Protein AF-C7Q4E9-F1 (afdb_monomer_lite)

Sequence (104 aa):
MTMPDLLANLPSLIRAELARRRMLQQDFAHEVAASPSTITRLMAKKQMCDAQTLVRICGWLRIEPADLADERVNEAYRRGRADQAARVRAALDEDESRPDQAGA

Secondary structure (DSSP, 8-state):
--HHHHHHHHHHHHHHHHHHHT--HHHHHHHTT--HHHHHHHHTTS-PPPHHHHHHHHHHHT---TT---HHHHHHHHHHHHHHHHHHHHHHHHHHT-------

Structure (mmCIF, N/CA/C/O backbone):
data_AF-C7Q4E9-F1
#
_entry.id   AF-C7Q4E9-F1
#
loop_
_atom_site.group_PDB
_atom_site.id
_atom_site.type_symbol
_atom_site.label_atom_id
_atom_site.label_alt_id
_atom_site.label_comp_id
_atom_site.label_asym_id
_atom_site.label_entity_id
_atom_site.label_seq_id
_atom_site.pdbx_PDB_ins_code
_atom_site.Cartn_x
_atom_site.Cartn_y
_atom_site.Cartn_z
_atom_site.occupancy
_atom_site.B_iso_or_equiv
_atom_site.auth_seq_id
_atom_site.auth_comp_id
_atom_site.auth_asym_id
_atom_site.auth_atom_id
_atom_site.pdbx_PDB_model_num
ATOM 1 N N . MET A 1 1 ? 4.917 2.257 -16.355 1.00 58.75 1 MET A N 1
ATOM 2 C CA . MET A 1 1 ? 5.647 2.818 -15.195 1.00 58.75 1 MET A CA 1
ATOM 3 C C . MET A 1 1 ? 6.688 1.790 -14.812 1.00 58.75 1 MET A C 1
ATOM 5 O O . MET A 1 1 ? 6.299 0.641 -14.658 1.00 58.75 1 MET A O 1
ATOM 9 N N . THR A 1 2 ? 7.967 2.155 -14.723 1.00 66.81 2 THR A N 1
ATOM 10 C CA . THR A 1 2 ? 9.008 1.181 -14.354 1.00 66.81 2 THR A CA 1
ATOM 11 C C . THR A 1 2 ? 8.987 0.910 -12.845 1.00 66.81 2 THR A C 1
ATOM 13 O O . THR A 1 2 ? 8.437 1.699 -12.072 1.00 66.81 2 THR A O 1
ATOM 16 N N . MET A 1 3 ? 9.586 -0.193 -12.391 1.00 65.62 3 MET A N 1
ATOM 17 C CA . MET A 1 3 ? 9.624 -0.520 -10.961 1.00 65.62 3 MET A CA 1
ATOM 18 C C . MET A 1 3 ? 10.348 0.523 -10.086 1.00 65.62 3 MET A C 1
ATOM 20 O O . MET A 1 3 ? 9.825 0.871 -9.022 1.00 65.62 3 MET A O 1
ATOM 24 N N . PRO A 1 4 ? 11.499 1.083 -10.512 1.00 68.06 4 PRO A N 1
ATOM 25 C CA . PRO A 1 4 ? 12.135 2.195 -9.809 1.00 68.06 4 PRO A CA 1
ATOM 26 C C . PRO A 1 4 ? 11.216 3.413 -9.680 1.00 68.06 4 PRO A C 1
ATOM 28 O O . PRO A 1 4 ? 11.132 4.002 -8.601 1.00 68.06 4 PRO A O 1
ATOM 31 N N . ASP A 1 5 ? 10.474 3.750 -10.741 1.00 71.00 5 ASP A N 1
ATOM 32 C CA . ASP A 1 5 ? 9.508 4.850 -10.708 1.00 71.00 5 ASP A CA 1
ATOM 33 C C . ASP A 1 5 ? 8.380 4.568 -9.716 1.00 71.00 5 ASP A C 1
ATOM 35 O O . ASP A 1 5 ? 7.995 5.455 -8.950 1.00 71.00 5 ASP A O 1
ATOM 39 N N . LEU A 1 6 ? 7.841 3.343 -9.704 1.00 75.25 6 LEU A N 1
ATOM 40 C CA . LEU A 1 6 ? 6.769 2.956 -8.786 1.00 75.25 6 LEU A CA 1
ATOM 41 C C . LEU A 1 6 ? 7.215 3.103 -7.332 1.00 75.25 6 LEU A C 1
ATOM 43 O O . LEU A 1 6 ? 6.518 3.728 -6.537 1.00 75.25 6 LEU A O 1
ATOM 47 N N . LEU A 1 7 ? 8.395 2.587 -6.993 1.00 75.44 7 LEU A N 1
ATOM 48 C CA . LEU A 1 7 ? 8.940 2.657 -5.637 1.00 75.44 7 LEU A CA 1
ATOM 49 C C . LEU A 1 7 ? 9.247 4.099 -5.213 1.00 75.44 7 LEU A C 1
ATOM 51 O O . LEU A 1 7 ? 8.935 4.490 -4.086 1.00 75.44 7 LEU A O 1
ATOM 55 N N . ALA A 1 8 ? 9.798 4.916 -6.115 1.00 80.06 8 ALA A N 1
ATOM 56 C CA . ALA A 1 8 ? 10.100 6.321 -5.843 1.00 80.06 8 ALA A CA 1
ATOM 57 C C . ALA A 1 8 ? 8.838 7.168 -5.587 1.00 80.06 8 ALA A C 1
ATOM 59 O O . ALA A 1 8 ? 8.875 8.127 -4.798 1.00 80.06 8 ALA A O 1
ATOM 60 N N . ASN A 1 9 ? 7.726 6.800 -6.233 1.00 84.81 9 ASN A N 1
ATOM 61 C CA . ASN A 1 9 ? 6.455 7.521 -6.189 1.00 84.81 9 ASN A CA 1
ATOM 62 C C . ASN A 1 9 ? 5.405 6.891 -5.265 1.00 84.81 9 ASN A C 1
ATOM 64 O O . ASN A 1 9 ? 4.393 7.537 -4.988 1.00 84.81 9 ASN A O 1
ATOM 68 N N . LEU A 1 10 ? 5.646 5.690 -4.731 1.00 86.62 10 LEU A N 1
ATOM 69 C CA . LEU A 1 10 ? 4.707 4.955 -3.877 1.00 86.62 10 LEU A CA 1
ATOM 70 C C . LEU A 1 10 ? 4.130 5.817 -2.738 1.00 86.62 10 LEU A C 1
ATOM 72 O O . LEU A 1 10 ? 2.910 5.851 -2.588 1.00 86.62 10 LEU A O 1
ATOM 76 N N . PRO A 1 11 ? 4.936 6.594 -1.979 1.00 90.75 11 PRO A N 1
ATOM 77 C CA . PRO A 1 11 ? 4.401 7.457 -0.926 1.00 90.75 11 PRO A CA 1
ATOM 78 C C . PRO A 1 11 ? 3.428 8.515 -1.447 1.00 90.75 11 PRO A C 1
ATOM 80 O O . PRO A 1 11 ? 2.426 8.802 -0.797 1.00 90.75 11 PRO A O 1
ATOM 83 N N . SER A 1 12 ? 3.716 9.101 -2.609 1.00 90.31 12 SER A N 1
ATOM 84 C CA . SER A 1 12 ? 2.870 10.124 -3.227 1.00 90.31 12 SER A CA 1
ATOM 85 C C . SER A 1 12 ? 1.554 9.525 -3.717 1.00 90.31 12 SER A C 1
ATOM 87 O O . SER A 1 12 ? 0.499 10.110 -3.486 1.00 90.31 12 SER A O 1
ATOM 89 N N . LEU A 1 13 ? 1.609 8.335 -4.322 1.00 90.12 13 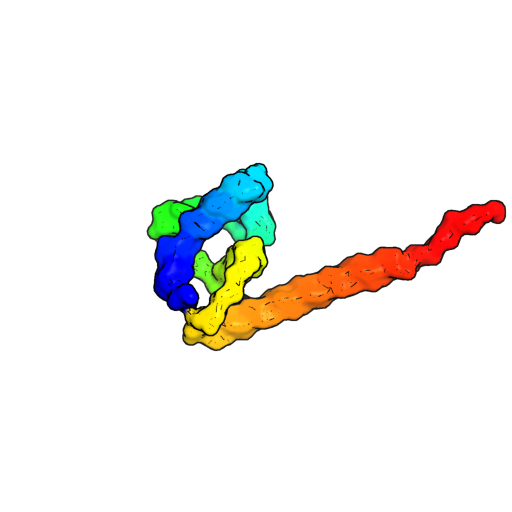LEU A N 1
ATOM 90 C CA . LEU A 1 13 ? 0.432 7.594 -4.780 1.00 90.12 13 LEU A CA 1
ATOM 91 C C . LEU A 1 13 ? -0.475 7.205 -3.608 1.00 90.12 13 LEU A C 1
ATOM 93 O O . LEU A 1 13 ? -1.680 7.434 -3.667 1.00 90.12 13 LEU A O 1
ATOM 97 N N . ILE A 1 14 ? 0.111 6.710 -2.512 1.00 91.88 14 ILE A N 1
ATOM 98 C CA . ILE A 1 14 ? -0.625 6.417 -1.277 1.00 91.88 14 ILE A CA 1
ATOM 99 C C . ILE A 1 14 ? -1.305 7.691 -0.761 1.00 91.88 14 ILE A C 1
ATOM 101 O O . ILE A 1 14 ? -2.509 7.677 -0.535 1.00 91.88 14 ILE A O 1
ATOM 105 N N . ARG A 1 15 ? -0.588 8.820 -0.631 1.00 92.62 15 ARG A N 1
ATOM 106 C CA . ARG A 1 15 ? -1.185 10.088 -0.153 1.00 92.62 15 ARG A CA 1
ATOM 107 C C . ARG A 1 15 ? -2.354 10.552 -1.014 1.00 92.62 15 ARG A C 1
ATOM 109 O O . ARG A 1 15 ? -3.379 10.949 -0.466 1.00 92.62 15 ARG A O 1
ATOM 116 N N . ALA A 1 16 ? -2.192 10.518 -2.335 1.00 91.31 16 ALA A N 1
ATOM 117 C CA . ALA A 1 16 ? -3.233 10.935 -3.266 1.00 91.31 16 ALA A CA 1
ATOM 118 C C . ALA A 1 16 ? -4.493 10.076 -3.101 1.00 91.31 16 ALA A C 1
ATOM 120 O O . ALA A 1 16 ? -5.602 10.603 -3.012 1.00 91.31 16 ALA A O 1
ATOM 121 N N . GLU A 1 17 ? -4.320 8.762 -2.979 1.00 92.19 17 GLU A N 1
ATOM 122 C CA . GLU A 1 17 ? -5.436 7.837 -2.833 1.00 92.19 17 GLU A CA 1
ATOM 123 C C . GLU A 1 17 ? -6.110 7.935 -1.453 1.00 92.19 17 GLU A C 1
ATOM 125 O O . GLU A 1 17 ? -7.338 7.900 -1.371 1.00 92.19 17 GLU A O 1
ATOM 130 N N . LEU A 1 18 ? -5.344 8.145 -0.375 1.00 93.81 18 LEU A N 1
ATOM 131 C CA . LEU A 1 18 ? -5.896 8.422 0.959 1.00 93.81 18 LEU A CA 1
ATOM 132 C C . LEU A 1 18 ? -6.762 9.681 0.955 1.00 93.81 18 LEU A C 1
ATOM 134 O O . LEU A 1 18 ? -7.887 9.655 1.452 1.00 93.81 18 LEU A O 1
ATOM 138 N N . ALA A 1 19 ? -6.269 10.764 0.347 1.00 93.44 19 ALA A N 1
ATOM 139 C CA . ALA A 1 19 ? -7.021 12.007 0.216 1.00 93.44 19 ALA A CA 1
ATOM 140 C C . ALA A 1 19 ? -8.308 11.797 -0.597 1.00 93.44 19 ALA A C 1
ATOM 142 O O . ALA A 1 19 ? -9.380 12.246 -0.188 1.00 93.44 19 ALA A O 1
ATOM 143 N N . ARG A 1 20 ? -8.226 11.048 -1.706 1.00 92.81 20 ARG A N 1
ATOM 144 C CA . ARG A 1 20 ? -9.377 10.716 -2.558 1.00 92.81 20 ARG A CA 1
ATOM 145 C C . ARG A 1 20 ? -10.444 9.916 -1.809 1.00 92.81 20 ARG A C 1
ATOM 147 O O . ARG A 1 20 ? -11.632 10.167 -1.995 1.00 92.81 20 ARG A O 1
ATOM 154 N N . ARG A 1 21 ? -10.033 8.966 -0.964 1.00 91.44 21 ARG A N 1
ATOM 155 C CA . ARG A 1 21 ? -10.935 8.119 -0.164 1.00 91.44 21 ARG A CA 1
ATOM 156 C C . ARG A 1 21 ? -11.318 8.726 1.188 1.00 91.44 21 ARG A C 1
ATOM 158 O O . ARG A 1 21 ? -12.102 8.113 1.902 1.00 91.44 21 ARG A O 1
ATOM 165 N N . ARG A 1 22 ? -10.784 9.905 1.541 1.00 94.31 22 ARG A N 1
ATOM 166 C CA . ARG A 1 22 ? -10.903 10.517 2.881 1.00 94.31 22 ARG A CA 1
ATOM 167 C C . ARG A 1 22 ? -10.531 9.535 4.003 1.00 94.31 22 ARG A C 1
ATOM 169 O O . ARG A 1 22 ? -11.184 9.490 5.039 1.00 94.31 22 ARG A O 1
ATOM 176 N N . MET A 1 23 ? -9.492 8.738 3.767 1.00 92.62 23 MET A N 1
ATOM 177 C CA . MET A 1 23 ? -9.044 7.665 4.654 1.00 92.62 23 MET A CA 1
ATOM 178 C C . MET A 1 23 ? -7.821 8.107 5.460 1.00 92.62 23 MET A C 1
ATOM 180 O O . MET A 1 23 ? -6.918 8.753 4.921 1.00 92.62 23 MET A O 1
ATOM 184 N N . LEU A 1 24 ? -7.766 7.742 6.743 1.00 93.12 24 LEU A N 1
ATOM 185 C CA . LEU A 1 24 ? -6.599 8.013 7.577 1.00 93.12 24 LEU A CA 1
ATOM 186 C C . LEU A 1 24 ? -5.490 6.994 7.299 1.00 93.12 24 LEU A C 1
ATOM 188 O O . LEU A 1 24 ? -5.732 5.842 6.943 1.00 93.12 24 LEU A O 1
ATOM 192 N N . GLN A 1 25 ? -4.241 7.401 7.527 1.00 91.12 25 GLN A N 1
ATOM 193 C CA . GLN A 1 25 ? -3.082 6.527 7.332 1.00 91.12 25 GLN A CA 1
ATOM 194 C C . GLN A 1 25 ? -3.145 5.258 8.205 1.00 91.12 25 GLN A C 1
ATOM 196 O O . GLN A 1 25 ? -2.665 4.205 7.789 1.00 91.12 25 GLN A O 1
ATOM 201 N N . GLN A 1 26 ? -3.729 5.355 9.405 1.00 92.00 26 GLN A N 1
ATOM 202 C CA . GLN A 1 26 ? -3.918 4.212 10.303 1.00 92.00 26 GLN A CA 1
ATOM 203 C C . GLN A 1 26 ? -4.869 3.167 9.700 1.00 92.00 26 GLN A C 1
ATOM 205 O O . GLN A 1 26 ? -4.554 1.982 9.714 1.00 92.00 26 GLN A O 1
ATOM 210 N N . ASP A 1 27 ? -5.972 3.607 9.091 1.00 92.19 27 ASP A N 1
ATOM 211 C CA . ASP A 1 27 ? -6.976 2.721 8.497 1.00 92.19 27 ASP A CA 1
ATOM 212 C C . ASP A 1 27 ? -6.392 2.029 7.266 1.00 92.19 27 ASP A C 1
ATOM 214 O O . ASP A 1 27 ? -6.548 0.828 7.075 1.00 92.19 27 ASP A O 1
ATOM 218 N N . PHE A 1 28 ? -5.600 2.760 6.483 1.00 93.44 28 PHE A N 1
ATOM 219 C CA . PHE A 1 28 ? -4.844 2.172 5.385 1.00 93.44 28 PHE A CA 1
ATOM 220 C C . PHE A 1 28 ? -3.842 1.112 5.842 1.00 93.44 28 PHE A C 1
ATOM 222 O O . PHE A 1 28 ? -3.705 0.087 5.179 1.00 93.44 28 PHE A O 1
ATOM 229 N N . ALA A 1 29 ? -3.161 1.319 6.973 1.00 93.06 29 ALA A N 1
ATOM 230 C CA . ALA A 1 29 ? -2.269 0.303 7.527 1.00 93.06 29 ALA A CA 1
ATOM 231 C C . ALA A 1 29 ? -3.031 -0.998 7.841 1.00 93.06 29 ALA A C 1
ATOM 233 O O . ALA A 1 29 ? -2.533 -2.083 7.538 1.00 93.06 29 ALA A O 1
ATOM 234 N N . HIS A 1 30 ? -4.263 -0.890 8.350 1.00 91.56 30 HIS A N 1
ATOM 235 C CA . HIS A 1 30 ? -5.152 -2.037 8.538 1.00 91.56 30 HIS A CA 1
ATOM 236 C C . HIS A 1 30 ? -5.571 -2.686 7.210 1.00 91.56 30 HIS A C 1
ATOM 238 O O . HIS A 1 30 ? -5.435 -3.901 7.074 1.00 91.56 30 HIS A O 1
ATOM 244 N N . GLU A 1 31 ? -5.999 -1.901 6.217 1.00 89.56 31 GLU A N 1
ATOM 245 C CA . GLU A 1 31 ? -6.422 -2.381 4.887 1.00 89.56 31 GLU A CA 1
ATOM 246 C C . GLU A 1 31 ? -5.340 -3.204 4.173 1.00 89.56 31 GLU A C 1
ATOM 248 O O . GLU A 1 31 ? -5.628 -4.224 3.548 1.00 89.56 31 GLU A O 1
ATOM 253 N N . VAL A 1 32 ? -4.072 -2.799 4.289 1.00 91.25 32 VAL A N 1
ATOM 254 C CA . VAL A 1 32 ? -2.942 -3.530 3.684 1.00 91.25 32 VAL A CA 1
ATOM 255 C C . VAL A 1 32 ? -2.279 -4.522 4.645 1.00 91.25 32 VAL A C 1
ATOM 257 O O . VAL A 1 32 ? -1.222 -5.078 4.333 1.00 91.25 32 VAL A O 1
ATOM 260 N N . ALA A 1 33 ? -2.894 -4.769 5.806 1.00 90.88 33 ALA A N 1
ATOM 261 C CA . ALA A 1 33 ? -2.403 -5.667 6.849 1.00 90.88 33 ALA A CA 1
ATOM 262 C C . ALA A 1 33 ? -0.918 -5.425 7.197 1.00 90.88 33 ALA A C 1
ATOM 264 O O . ALA A 1 33 ? -0.112 -6.359 7.256 1.00 90.88 33 ALA A O 1
ATOM 265 N N . ALA A 1 34 ? -0.546 -4.157 7.387 1.00 89.50 34 ALA A N 1
ATOM 266 C CA . ALA A 1 34 ? 0.797 -3.723 7.754 1.00 89.50 34 ALA A CA 1
ATOM 267 C C . ALA A 1 34 ? 0.774 -2.907 9.051 1.00 89.50 34 ALA A C 1
ATOM 269 O O . ALA A 1 34 ? -0.216 -2.265 9.392 1.00 89.50 34 ALA A O 1
ATOM 270 N N . SER A 1 35 ? 1.890 -2.890 9.786 1.00 90.75 35 SER A N 1
ATOM 271 C CA . SER A 1 35 ? 1.955 -2.075 11.001 1.00 90.75 35 SER A CA 1
ATOM 272 C C . SER A 1 35 ? 1.909 -0.571 10.662 1.00 90.75 35 SER A C 1
ATOM 274 O O . SER A 1 35 ? 2.543 -0.146 9.684 1.00 90.75 35 SER A O 1
ATOM 276 N N . PRO A 1 36 ? 1.254 0.272 11.484 1.00 88.25 36 PRO A N 1
ATOM 277 C CA . PRO A 1 36 ? 1.259 1.726 11.296 1.00 88.25 36 PRO A CA 1
ATOM 278 C C . PRO A 1 36 ? 2.677 2.313 11.234 1.00 88.25 36 PRO A C 1
ATOM 280 O O . PRO A 1 36 ? 2.955 3.237 10.465 1.00 88.25 36 PRO A O 1
ATOM 283 N N . SER A 1 37 ? 3.605 1.730 11.996 1.00 89.94 37 SER A N 1
ATOM 284 C CA . SER A 1 37 ? 5.029 2.072 12.007 1.00 89.94 37 SER A CA 1
ATOM 285 C C . SER A 1 37 ? 5.695 1.810 10.655 1.00 89.94 37 SER A C 1
ATOM 287 O O . SER A 1 37 ? 6.449 2.654 10.167 1.00 89.94 37 SER A O 1
ATOM 289 N N . THR A 1 38 ? 5.395 0.668 10.028 1.00 88.69 38 THR A N 1
ATOM 290 C CA . THR A 1 38 ? 5.891 0.303 8.692 1.00 88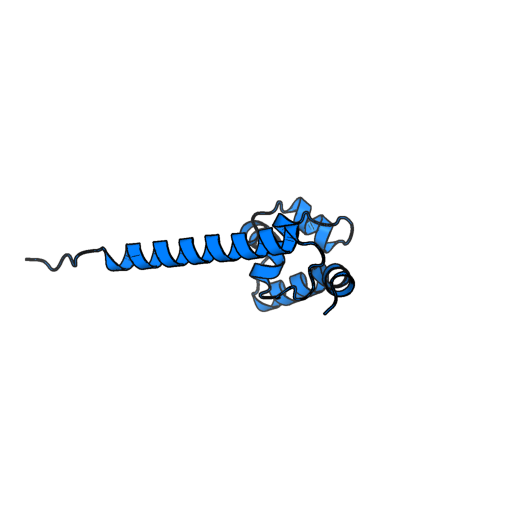.69 38 THR A CA 1
ATOM 291 C C . THR A 1 38 ? 5.402 1.305 7.654 1.00 88.69 38 THR A C 1
ATOM 293 O O . THR A 1 38 ? 6.212 1.861 6.913 1.00 88.69 38 THR A O 1
ATOM 296 N N . ILE A 1 39 ? 4.099 1.605 7.648 1.00 91.12 39 ILE A N 1
ATOM 297 C CA . ILE A 1 39 ? 3.516 2.581 6.720 1.00 91.12 39 ILE A CA 1
ATOM 298 C C . ILE A 1 39 ? 4.112 3.971 6.941 1.00 91.12 39 ILE A C 1
ATOM 300 O O . ILE A 1 39 ? 4.494 4.631 5.982 1.00 91.12 39 ILE A O 1
ATOM 304 N N . THR A 1 40 ? 4.283 4.400 8.191 1.00 90.50 40 THR A N 1
ATOM 305 C CA . THR A 1 40 ? 4.884 5.707 8.502 1.00 90.50 40 THR A CA 1
ATOM 306 C C . THR A 1 40 ? 6.306 5.821 7.957 1.00 90.50 40 THR A C 1
ATOM 308 O O . THR A 1 40 ? 6.661 6.828 7.343 1.00 90.50 40 THR A O 1
ATOM 311 N N . ARG A 1 41 ? 7.128 4.777 8.123 1.00 90.00 41 ARG A N 1
ATOM 312 C CA . ARG A 1 41 ? 8.507 4.758 7.608 1.00 90.00 41 ARG A CA 1
ATOM 313 C C . ARG A 1 41 ? 8.557 4.713 6.081 1.00 90.00 41 ARG A C 1
ATOM 315 O O . ARG A 1 41 ? 9.370 5.429 5.494 1.00 90.00 41 ARG A O 1
ATOM 322 N N . LEU A 1 42 ? 7.666 3.942 5.455 1.00 89.88 42 LEU A N 1
ATOM 323 C CA . LEU A 1 42 ? 7.492 3.892 4.001 1.00 89.88 42 LEU A CA 1
ATOM 324 C C . LEU A 1 42 ? 7.110 5.270 3.447 1.00 89.88 42 LEU A C 1
ATOM 326 O O . LEU A 1 42 ? 7.757 5.791 2.541 1.00 89.88 42 LEU A O 1
ATOM 330 N N . MET A 1 43 ? 6.104 5.908 4.045 1.00 87.12 43 MET A N 1
ATOM 331 C CA . MET A 1 43 ? 5.620 7.223 3.626 1.00 87.12 43 MET A CA 1
ATOM 332 C C . MET A 1 43 ? 6.640 8.343 3.844 1.00 87.12 43 MET A C 1
ATOM 334 O O . MET A 1 43 ? 6.611 9.345 3.127 1.00 87.12 43 MET A O 1
ATOM 338 N N . ALA A 1 44 ? 7.553 8.174 4.801 1.00 87.62 44 ALA A N 1
ATOM 339 C CA . ALA A 1 44 ? 8.676 9.073 5.041 1.00 87.62 44 ALA A CA 1
ATOM 340 C C . ALA A 1 44 ? 9.895 8.797 4.137 1.00 87.62 44 ALA A C 1
ATOM 342 O O . ALA A 1 44 ? 10.919 9.454 4.312 1.00 87.62 44 ALA A O 1
ATOM 343 N N . LYS A 1 45 ? 9.819 7.830 3.206 1.00 83.00 45 LYS A N 1
ATOM 344 C CA . LYS A 1 45 ? 10.950 7.361 2.377 1.00 83.00 45 LYS A CA 1
ATOM 345 C C . LYS A 1 45 ? 12.161 6.890 3.199 1.00 83.00 45 LYS A C 1
ATOM 347 O O . LYS A 1 45 ? 13.285 6.901 2.713 1.00 83.00 45 LYS A O 1
ATOM 352 N N . LYS A 1 46 ? 11.940 6.477 4.453 1.00 80.19 46 LYS A N 1
ATOM 353 C CA . LYS A 1 46 ? 13.003 6.034 5.374 1.00 80.19 46 LYS A CA 1
ATOM 354 C C . LYS A 1 46 ? 13.278 4.536 5.296 1.00 80.19 46 LYS A C 1
ATOM 356 O O . LYS A 1 46 ? 14.317 4.090 5.767 1.00 80.19 46 LYS A O 1
ATOM 361 N N . GLN A 1 47 ? 12.337 3.757 4.768 1.00 79.31 47 GLN A N 1
ATOM 362 C CA . GLN A 1 47 ? 12.448 2.306 4.690 1.00 79.31 47 GLN A CA 1
ATOM 363 C C . GLN A 1 47 ? 11.630 1.773 3.512 1.00 79.31 47 GLN A C 1
ATOM 365 O O . GLN A 1 47 ? 10.520 2.245 3.267 1.00 79.31 47 GLN A O 1
ATOM 370 N N . MET A 1 48 ? 12.172 0.776 2.810 1.00 77.38 48 MET A N 1
ATOM 371 C CA . MET A 1 48 ? 11.410 -0.017 1.843 1.00 77.38 48 MET A CA 1
ATOM 372 C C . MET A 1 48 ? 10.541 -1.045 2.577 1.00 77.38 48 MET A C 1
ATOM 374 O O . MET A 1 48 ? 10.944 -1.578 3.611 1.00 77.38 48 MET A O 1
ATOM 378 N N . CYS A 1 49 ? 9.346 -1.323 2.061 1.00 81.81 49 CYS A N 1
ATOM 379 C CA . CYS A 1 49 ? 8.509 -2.401 2.582 1.00 81.81 49 CYS A CA 1
ATOM 380 C C . CYS A 1 49 ? 8.915 -3.746 1.969 1.00 81.81 49 CYS A C 1
ATOM 382 O O . CYS A 1 49 ? 9.528 -3.794 0.903 1.00 81.81 49 CYS A O 1
ATOM 384 N N . ASP A 1 50 ? 8.562 -4.839 2.639 1.00 83.75 50 ASP A N 1
ATOM 385 C CA . ASP A 1 50 ? 8.745 -6.176 2.086 1.00 83.75 50 ASP A CA 1
ATOM 386 C C . ASP A 1 50 ? 7.833 -6.419 0.866 1.00 83.75 50 ASP A C 1
ATOM 388 O O . ASP A 1 50 ? 6.876 -5.679 0.604 1.00 83.75 50 ASP A O 1
ATOM 392 N N . ALA A 1 51 ? 8.131 -7.486 0.125 1.00 81.50 51 ALA A N 1
ATOM 393 C CA . ALA A 1 51 ? 7.418 -7.855 -1.092 1.00 81.50 51 ALA A CA 1
ATOM 394 C C . ALA A 1 51 ? 5.919 -8.120 -0.874 1.00 81.50 51 ALA A C 1
ATOM 396 O O . ALA A 1 51 ? 5.107 -7.736 -1.714 1.00 81.50 51 ALA A O 1
ATOM 397 N N . GLN A 1 52 ? 5.526 -8.750 0.240 1.00 84.31 52 GLN A N 1
ATOM 398 C CA . GLN A 1 52 ? 4.114 -9.041 0.501 1.00 84.31 52 GLN A CA 1
ATOM 399 C C . GLN A 1 52 ? 3.335 -7.759 0.791 1.00 84.31 52 GLN A C 1
ATOM 401 O O . GLN A 1 52 ? 2.245 -7.562 0.255 1.00 84.31 52 GLN A O 1
ATOM 406 N N . THR A 1 53 ? 3.907 -6.865 1.597 1.00 87.44 53 THR A N 1
ATOM 407 C CA . THR A 1 53 ? 3.329 -5.547 1.869 1.00 87.44 53 THR A CA 1
ATOM 408 C C . THR A 1 53 ? 3.188 -4.741 0.578 1.00 87.44 53 THR A C 1
ATOM 410 O O . THR A 1 53 ? 2.135 -4.158 0.327 1.00 87.44 53 THR A O 1
ATOM 413 N N . LEU A 1 54 ? 4.206 -4.759 -0.286 1.00 85.94 54 LEU A N 1
ATOM 414 C CA . LEU A 1 54 ? 4.169 -4.067 -1.574 1.00 85.94 54 LEU A CA 1
ATOM 415 C C . LEU A 1 54 ? 3.035 -4.573 -2.475 1.00 85.94 54 LEU A C 1
ATOM 417 O O . LEU A 1 54 ? 2.293 -3.768 -3.029 1.00 85.94 54 LEU A O 1
ATOM 421 N N . VAL A 1 55 ? 2.852 -5.893 -2.564 1.00 84.88 55 VAL A N 1
ATOM 422 C CA . VAL A 1 55 ? 1.752 -6.517 -3.317 1.00 84.88 55 VAL A CA 1
ATOM 423 C C . VAL A 1 55 ? 0.388 -6.029 -2.833 1.00 84.88 55 VAL A C 1
ATOM 425 O O . VAL A 1 55 ? -0.454 -5.658 -3.651 1.00 84.88 55 VAL A O 1
ATOM 428 N N . ARG A 1 56 ? 0.172 -5.981 -1.514 1.00 87.69 56 ARG A N 1
ATOM 429 C CA . ARG A 1 56 ? -1.096 -5.512 -0.930 1.00 87.69 56 ARG A CA 1
ATOM 430 C C . ARG A 1 56 ? -1.337 -4.035 -1.219 1.00 87.69 56 ARG A C 1
ATOM 432 O O . ARG A 1 56 ? -2.444 -3.665 -1.595 1.00 87.69 56 ARG A O 1
ATOM 439 N N . ILE A 1 57 ? -0.297 -3.205 -1.116 1.00 89.81 57 ILE A N 1
ATOM 440 C CA . ILE A 1 57 ? -0.371 -1.780 -1.461 1.00 89.81 57 ILE A CA 1
ATOM 441 C C . ILE A 1 57 ? -0.722 -1.604 -2.943 1.00 89.81 57 ILE A C 1
ATOM 443 O O . ILE A 1 57 ? -1.634 -0.846 -3.263 1.00 89.81 57 ILE A O 1
ATOM 447 N N . CYS A 1 58 ? -0.055 -2.324 -3.848 1.00 86.62 58 CYS A N 1
ATOM 448 C CA . CYS A 1 58 ? -0.363 -2.289 -5.279 1.00 86.62 58 CYS A CA 1
ATOM 449 C C . CYS A 1 58 ? -1.800 -2.744 -5.565 1.00 86.62 58 CYS A C 1
ATOM 451 O O . CYS A 1 58 ? -2.505 -2.088 -6.331 1.00 86.62 58 CYS A O 1
ATOM 453 N N . GLY A 1 59 ? -2.258 -3.817 -4.912 1.00 85.56 59 GLY A N 1
ATOM 454 C CA . GLY A 1 59 ? -3.638 -4.294 -5.008 1.00 85.56 59 GLY A CA 1
ATOM 455 C C . GLY A 1 59 ? -4.651 -3.244 -4.547 1.00 85.56 59 GLY A C 1
ATOM 456 O O . GLY A 1 59 ? -5.610 -2.954 -5.261 1.00 85.56 59 GLY A O 1
ATOM 457 N N . TRP A 1 60 ? -4.400 -2.603 -3.405 1.00 89.31 60 TRP A N 1
ATOM 458 C CA . TRP A 1 60 ? -5.262 -1.549 -2.865 1.00 89.31 60 TRP A CA 1
ATOM 459 C C . TRP A 1 60 ? -5.311 -0.299 -3.760 1.00 89.31 60 TRP A C 1
ATOM 461 O O . TRP A 1 60 ? -6.387 0.271 -3.975 1.00 89.31 60 TRP A O 1
ATOM 471 N N . LEU A 1 61 ? -4.162 0.084 -4.332 1.00 87.44 61 LEU A N 1
ATOM 472 C CA . LEU A 1 61 ? -4.026 1.178 -5.302 1.00 87.44 61 LEU A CA 1
ATOM 473 C C . LEU A 1 61 ? -4.569 0.826 -6.698 1.00 87.44 61 LEU A C 1
ATOM 475 O O . LEU A 1 61 ? -4.656 1.712 -7.543 1.00 87.44 61 LEU A O 1
ATOM 479 N N . ARG A 1 62 ? -4.926 -0.443 -6.954 1.00 83.31 62 ARG A N 1
ATOM 480 C CA . ARG A 1 62 ? -5.291 -0.966 -8.285 1.00 83.31 62 ARG A CA 1
ATOM 481 C C . ARG A 1 62 ? -4.227 -0.679 -9.351 1.00 83.31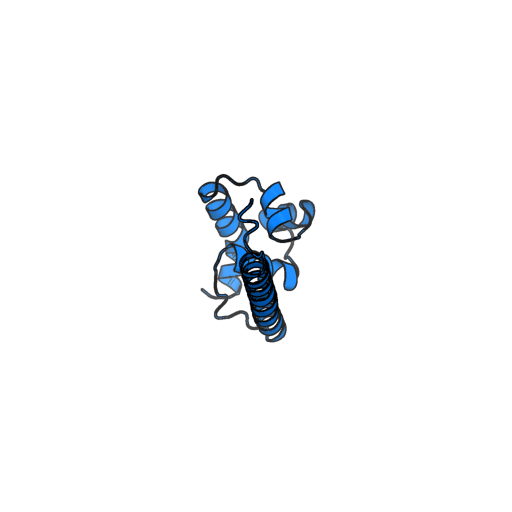 62 ARG A C 1
ATOM 483 O O . ARG A 1 62 ? -4.546 -0.453 -10.514 1.00 83.31 62 ARG A O 1
ATOM 490 N N . ILE A 1 63 ? -2.962 -0.683 -8.944 1.00 78.94 63 ILE A N 1
ATOM 491 C CA . ILE A 1 63 ? -1.828 -0.557 -9.854 1.00 78.94 63 ILE A CA 1
ATOM 492 C C . ILE A 1 63 ? -1.406 -1.968 -10.226 1.00 78.94 63 ILE A C 1
ATOM 494 O O . ILE A 1 63 ? -1.064 -2.763 -9.348 1.00 78.94 63 ILE A O 1
ATOM 498 N N . GLU A 1 64 ? -1.425 -2.270 -11.521 1.00 65.38 64 GLU A N 1
ATOM 499 C CA . GLU A 1 64 ? -0.756 -3.452 -12.045 1.00 65.38 64 GLU A CA 1
ATOM 500 C C . GLU A 1 64 ? 0.736 -3.140 -12.160 1.00 65.38 64 GLU A C 1
ATOM 502 O O . GLU A 1 64 ? 1.135 -2.262 -12.933 1.00 65.38 64 GLU A O 1
ATOM 507 N N . PRO A 1 65 ? 1.585 -3.818 -11.381 1.00 59.53 65 PRO A N 1
ATOM 508 C CA . PRO A 1 65 ? 3.016 -3.694 -11.539 1.00 59.53 65 PRO A CA 1
ATOM 509 C C . PRO A 1 65 ? 3.425 -4.507 -12.771 1.00 59.53 65 PRO A C 1
ATOM 511 O O . PRO A 1 65 ? 3.916 -5.625 -12.651 1.00 59.53 65 PRO A O 1
ATOM 514 N N . ALA A 1 66 ? 3.197 -3.953 -13.964 1.00 55.00 66 ALA A N 1
ATOM 515 C CA . ALA A 1 66 ? 3.506 -4.606 -15.240 1.00 55.00 66 ALA A CA 1
ATOM 516 C C . ALA A 1 66 ? 4.996 -4.988 -15.391 1.00 55.00 66 ALA A C 1
ATOM 518 O O . ALA A 1 66 ? 5.334 -5.780 -16.259 1.00 55.00 66 ALA A O 1
ATOM 519 N N . ASP A 1 67 ? 5.862 -4.490 -14.502 1.00 50.03 67 ASP A N 1
ATOM 520 C CA . ASP A 1 67 ? 7.306 -4.717 -14.488 1.00 50.03 67 ASP A CA 1
ATOM 521 C C . ASP A 1 67 ? 7.857 -4.964 -13.068 1.00 50.03 67 ASP A C 1
ATOM 523 O O . ASP A 1 67 ? 8.948 -4.500 -12.731 1.00 50.03 67 ASP A O 1
ATOM 527 N N . LEU A 1 68 ? 7.137 -5.673 -12.186 1.00 54.19 68 LEU A N 1
ATOM 528 C CA . LEU A 1 68 ? 7.768 -6.224 -10.976 1.00 54.19 68 LEU A CA 1
ATOM 529 C C . LEU A 1 68 ? 8.786 -7.287 -11.423 1.00 54.19 68 LEU A C 1
ATOM 531 O O . LEU A 1 68 ? 8.468 -8.464 -11.522 1.00 54.19 68 LEU A O 1
ATOM 535 N N . ALA A 1 69 ? 10.008 -6.860 -11.745 1.00 49.94 69 ALA A N 1
ATOM 536 C CA . ALA A 1 69 ? 11.091 -7.667 -12.321 1.00 49.94 69 ALA A CA 1
ATOM 537 C C . ALA A 1 69 ? 11.585 -8.827 -11.428 1.00 49.94 69 ALA A C 1
ATOM 539 O O . ALA A 1 69 ? 12.579 -9.476 -11.738 1.00 49.94 69 ALA A O 1
ATOM 540 N N . ASP A 1 70 ? 10.900 -9.095 -10.321 1.00 54.47 70 ASP A N 1
ATOM 541 C CA . ASP A 1 70 ? 11.173 -10.205 -9.431 1.00 54.47 70 ASP A CA 1
ATOM 542 C C . ASP A 1 70 ? 10.017 -11.204 -9.536 1.00 54.47 70 ASP A C 1
ATOM 544 O O . ASP A 1 70 ? 8.892 -10.962 -9.083 1.00 54.47 70 ASP A O 1
ATOM 548 N N . GLU A 1 71 ? 10.304 -12.341 -10.171 1.00 60.09 71 GLU A N 1
ATOM 549 C CA . GLU A 1 71 ? 9.356 -13.430 -10.398 1.00 60.09 71 GLU A CA 1
ATOM 550 C C . GLU A 1 71 ? 8.681 -13.881 -9.095 1.00 60.09 71 GLU A C 1
ATOM 552 O O . GLU A 1 71 ? 7.504 -14.236 -9.106 1.00 60.09 71 GLU A O 1
ATOM 557 N N . ARG A 1 72 ? 9.365 -13.762 -7.946 1.00 56.84 72 ARG A N 1
ATOM 558 C CA . ARG A 1 72 ? 8.798 -14.089 -6.628 1.00 56.84 72 ARG A CA 1
ATOM 559 C C . ARG A 1 72 ? 7.719 -13.106 -6.202 1.00 56.84 72 ARG A C 1
ATOM 561 O O . ARG A 1 72 ? 6.749 -13.501 -5.558 1.00 56.84 72 ARG A O 1
ATOM 568 N N . VAL A 1 73 ? 7.869 -11.834 -6.555 1.00 56.19 73 VAL A N 1
ATOM 569 C CA . VAL A 1 73 ? 6.876 -10.805 -6.241 1.00 56.19 73 VAL A CA 1
ATOM 570 C C . VAL A 1 73 ? 5.704 -10.887 -7.218 1.00 56.19 73 VAL A C 1
ATOM 572 O O . VAL A 1 73 ? 4.562 -10.767 -6.787 1.00 56.19 73 VAL A O 1
ATOM 575 N N . ASN A 1 74 ? 5.948 -11.211 -8.492 1.00 56.78 74 ASN A N 1
ATOM 576 C CA . ASN A 1 74 ? 4.882 -11.523 -9.454 1.00 56.78 74 ASN A CA 1
ATOM 577 C C . ASN A 1 74 ? 4.102 -12.793 -9.082 1.00 56.78 74 ASN A C 1
ATOM 579 O O . ASN A 1 74 ? 2.880 -12.835 -9.220 1.00 56.78 74 ASN A O 1
ATOM 583 N N . GLU A 1 75 ? 4.777 -13.833 -8.594 1.00 59.53 75 GLU A N 1
ATOM 584 C CA . GLU A 1 75 ? 4.158 -15.044 -8.041 1.00 59.53 75 GLU A CA 1
ATOM 585 C C . GLU A 1 75 ? 3.320 -14.705 -6.798 1.00 59.53 75 GLU A C 1
ATOM 587 O O . GLU A 1 75 ? 2.151 -15.083 -6.720 1.00 59.53 75 GLU A O 1
ATOM 592 N N . ALA A 1 76 ? 3.871 -13.932 -5.854 1.00 60.22 76 ALA A N 1
ATOM 593 C CA . ALA A 1 76 ? 3.150 -13.489 -4.661 1.00 60.22 76 ALA A CA 1
ATOM 594 C C . ALA A 1 76 ? 1.939 -12.602 -5.003 1.00 60.22 76 ALA A C 1
ATOM 596 O O . ALA A 1 76 ? 0.880 -12.756 -4.397 1.00 60.22 76 ALA A O 1
ATOM 597 N N . TYR A 1 77 ? 2.060 -11.725 -6.003 1.00 57.06 77 TYR A N 1
ATOM 598 C CA . TYR A 1 77 ? 0.965 -10.903 -6.518 1.00 57.06 77 TYR A CA 1
ATOM 599 C C . TYR A 1 77 ? -0.138 -11.756 -7.152 1.00 57.06 77 TYR A C 1
ATOM 601 O O . TYR A 1 77 ? -1.313 -11.601 -6.814 1.00 57.06 77 TYR A O 1
ATOM 609 N N . ARG A 1 78 ? 0.228 -12.709 -8.022 1.00 62.72 78 ARG A N 1
ATOM 610 C CA . ARG A 1 78 ? -0.721 -13.641 -8.653 1.00 62.72 78 ARG A CA 1
ATOM 611 C C . ARG A 1 78 ? -1.441 -14.506 -7.620 1.00 62.72 78 ARG A C 1
ATOM 613 O O . ARG A 1 78 ? -2.664 -14.616 -7.678 1.00 62.72 78 ARG A O 1
ATOM 620 N N . ARG A 1 79 ? -0.714 -15.058 -6.643 1.00 63.34 79 ARG A N 1
ATOM 621 C CA . ARG A 1 79 ? -1.304 -15.840 -5.544 1.00 63.34 79 ARG A CA 1
ATOM 622 C C . ARG A 1 79 ? -2.210 -14.992 -4.658 1.00 63.34 79 ARG A C 1
ATOM 624 O O . ARG A 1 79 ? -3.308 -15.430 -4.346 1.00 63.34 79 ARG A O 1
ATOM 631 N N . GLY A 1 80 ? -1.796 -13.772 -4.311 1.00 61.00 80 GLY A N 1
ATOM 632 C CA . GLY A 1 80 ? -2.613 -12.846 -3.521 1.00 61.00 80 GLY A CA 1
ATOM 633 C C . GLY A 1 80 ? -3.929 -12.478 -4.213 1.00 61.00 80 GLY A C 1
ATOM 634 O O . GLY A 1 80 ? -4.980 -12.488 -3.579 1.00 61.00 80 GLY A O 1
ATOM 635 N N . ARG A 1 81 ? -3.901 -12.234 -5.531 1.00 62.47 81 ARG A N 1
ATOM 636 C CA . ARG A 1 81 ? -5.118 -12.024 -6.335 1.00 62.47 81 ARG A CA 1
ATOM 637 C C . ARG A 1 81 ? -6.021 -13.255 -6.368 1.00 62.47 81 ARG A C 1
ATOM 639 O O . ARG A 1 81 ? -7.234 -13.098 -6.262 1.00 62.47 81 ARG A O 1
ATOM 646 N N . ALA A 1 82 ? -5.455 -14.451 -6.516 1.00 60.47 82 ALA A N 1
ATOM 647 C CA . ALA A 1 82 ? -6.224 -15.694 -6.528 1.00 60.47 82 ALA A CA 1
ATOM 648 C C . ALA A 1 82 ? -6.887 -15.978 -5.169 1.00 60.47 82 ALA A C 1
ATOM 650 O O . ALA A 1 82 ? -8.061 -16.333 -5.137 1.00 60.47 82 ALA A O 1
ATOM 651 N N . ASP A 1 83 ? -6.177 -15.754 -4.060 1.00 60.84 83 ASP A N 1
ATOM 652 C CA . ASP A 1 83 ? -6.707 -15.927 -2.701 1.00 60.84 83 ASP A CA 1
ATOM 653 C C . ASP A 1 83 ? -7.837 -14.929 -2.405 1.00 60.84 83 ASP A C 1
ATOM 655 O O . ASP A 1 83 ? -8.902 -15.296 -1.910 1.00 60.84 83 ASP A O 1
ATOM 659 N N . GLN A 1 84 ? -7.661 -13.668 -2.810 1.00 55.50 84 GLN A N 1
ATOM 660 C CA . GLN A 1 84 ? -8.696 -12.653 -2.647 1.00 55.50 84 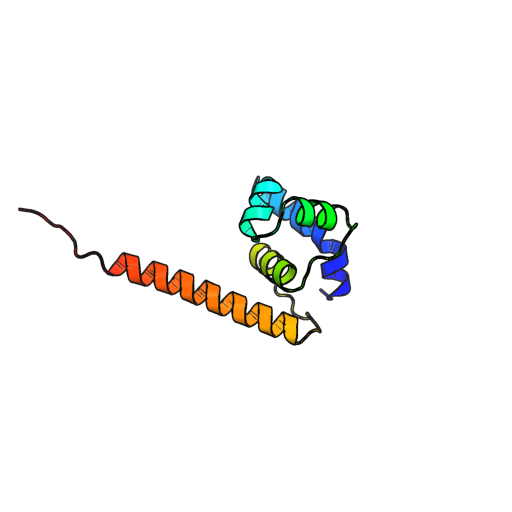GLN A CA 1
ATOM 661 C C . GLN A 1 84 ? -9.916 -12.911 -3.542 1.00 55.50 84 GLN A C 1
ATOM 663 O O . GLN A 1 84 ? -11.045 -12.740 -3.089 1.00 55.50 84 GLN A O 1
ATOM 668 N N . ALA A 1 85 ? -9.718 -13.374 -4.779 1.00 58.59 85 ALA A N 1
ATOM 669 C CA . ALA A 1 85 ? -10.816 -13.793 -5.649 1.00 58.59 85 ALA A CA 1
ATOM 670 C C . ALA A 1 85 ? -11.559 -15.016 -5.086 1.00 58.59 85 ALA A C 1
ATOM 672 O O . ALA A 1 85 ? -12.786 -15.054 -5.135 1.00 58.59 85 ALA A O 1
ATOM 673 N N . ALA A 1 86 ? -10.839 -15.983 -4.507 1.00 59.31 86 ALA A N 1
ATOM 674 C CA . ALA A 1 86 ? -11.434 -17.145 -3.853 1.00 59.31 86 ALA A CA 1
ATOM 675 C C . ALA A 1 86 ? -12.258 -16.747 -2.621 1.00 59.31 86 ALA A C 1
ATOM 677 O O . ALA A 1 86 ? -13.359 -17.252 -2.443 1.00 59.31 86 ALA A O 1
ATOM 678 N N . ARG A 1 87 ? -11.776 -15.792 -1.817 1.00 57.97 87 ARG A N 1
ATOM 679 C CA . ARG A 1 87 ? -12.515 -15.244 -0.668 1.00 57.97 87 ARG A CA 1
ATOM 680 C C . ARG A 1 87 ? -13.775 -14.489 -1.073 1.00 57.97 87 ARG A C 1
ATOM 682 O O . ARG A 1 87 ? -14.810 -14.680 -0.452 1.00 57.97 87 ARG A O 1
ATOM 689 N N . VAL A 1 88 ? -13.702 -13.660 -2.116 1.00 55.44 88 VAL A N 1
ATOM 690 C CA . VAL A 1 88 ? -14.886 -12.969 -2.655 1.00 55.44 88 VAL A CA 1
ATOM 691 C C . VAL A 1 88 ? -15.896 -13.980 -3.191 1.00 55.44 88 VAL A C 1
ATOM 693 O O . VAL A 1 88 ? -17.084 -13.840 -2.940 1.00 55.44 88 VAL A O 1
ATOM 696 N N . ARG A 1 89 ? -15.432 -15.022 -3.886 1.00 56.28 89 ARG A N 1
ATOM 697 C CA . ARG A 1 89 ? -16.304 -16.079 -4.400 1.00 56.28 89 ARG A CA 1
ATOM 698 C C . ARG A 1 89 ? -16.953 -16.892 -3.276 1.00 56.28 89 ARG A C 1
ATOM 700 O O . ARG A 1 89 ? -18.153 -17.091 -3.319 1.00 56.28 89 ARG A O 1
ATOM 707 N N . ALA A 1 90 ? -16.197 -17.261 -2.242 1.00 59.94 90 ALA A N 1
ATOM 708 C CA . ALA A 1 90 ? -16.738 -17.933 -1.060 1.00 59.94 90 ALA A CA 1
ATOM 709 C C . ALA A 1 90 ? -17.787 -17.075 -0.329 1.00 59.94 90 ALA A C 1
ATOM 711 O O . ALA A 1 90 ? -18.842 -17.581 0.028 1.00 59.94 90 ALA A O 1
ATOM 712 N N . ALA A 1 91 ? -17.543 -15.769 -0.187 1.00 55.69 91 ALA A N 1
ATOM 713 C CA . ALA A 1 91 ? -18.507 -14.848 0.415 1.00 55.69 91 ALA A CA 1
ATOM 714 C C . ALA A 1 91 ? -19.790 -14.669 -0.423 1.00 55.69 91 ALA A C 1
ATOM 716 O O . ALA A 1 91 ? -20.839 -14.372 0.137 1.00 55.69 91 ALA A O 1
ATOM 717 N N . LEU A 1 92 ? -19.715 -14.836 -1.748 1.00 58.78 92 LEU A N 1
ATOM 718 C CA . LEU A 1 92 ? -20.881 -14.796 -2.639 1.00 58.78 92 LEU A CA 1
ATOM 719 C C . LEU A 1 92 ? -21.679 -16.112 -2.604 1.00 58.78 92 LEU A C 1
ATOM 721 O O . LEU A 1 92 ? -22.904 -16.068 -2.617 1.00 58.78 92 LEU A O 1
ATOM 725 N N . ASP A 1 93 ? -21.007 -17.263 -2.505 1.00 58.22 93 ASP A N 1
ATOM 726 C CA . ASP A 1 93 ? -21.646 -18.583 -2.358 1.00 58.22 93 ASP A CA 1
ATOM 727 C C . ASP A 1 93 ? -22.368 -18.747 -0.995 1.00 58.22 93 ASP A C 1
ATOM 729 O O . ASP A 1 93 ? -23.396 -19.424 -0.906 1.00 58.22 93 ASP A O 1
ATOM 733 N N . GLU A 1 94 ? -21.872 -18.111 0.077 1.00 55.53 94 GLU A N 1
ATOM 734 C CA . GLU A 1 94 ? -22.525 -18.130 1.400 1.00 55.53 94 GLU A CA 1
ATOM 735 C C . GLU A 1 94 ? -23.824 -17.298 1.459 1.00 55.53 94 GLU A C 1
ATOM 737 O O . GLU A 1 94 ? -24.723 -17.636 2.232 1.00 55.53 94 GLU A O 1
ATOM 742 N N . ASP A 1 95 ? -23.964 -16.253 0.634 1.00 51.88 95 ASP A N 1
ATOM 743 C CA . ASP A 1 95 ? -25.166 -15.400 0.601 1.00 51.88 95 ASP A CA 1
ATOM 744 C C . ASP A 1 95 ? -26.335 -16.076 -0.150 1.00 51.88 95 ASP A C 1
ATOM 746 O O . ASP A 1 95 ? -27.497 -15.919 0.225 1.00 51.88 95 ASP A O 1
ATOM 750 N N . GLU A 1 96 ? -26.037 -16.926 -1.141 1.00 52.06 96 GLU A N 1
ATOM 751 C CA . GLU A 1 96 ? -27.040 -17.662 -1.933 1.00 52.06 96 GLU A CA 1
ATOM 752 C C . GLU A 1 96 ? -27.589 -18.916 -1.212 1.00 52.06 96 GLU A C 1
ATOM 754 O O . GLU A 1 96 ? -28.620 -19.468 -1.595 1.00 52.06 96 GLU A O 1
ATOM 759 N N . SER A 1 97 ? -26.947 -19.352 -0.120 1.00 51.81 97 SER A N 1
ATOM 760 C CA . SER A 1 97 ? -27.314 -20.573 0.620 1.00 51.81 97 SER A CA 1
ATOM 761 C C . SER A 1 97 ? -28.252 -20.353 1.819 1.00 51.81 97 SER A C 1
ATOM 763 O O . SER A 1 97 ? -28.483 -21.295 2.581 1.00 51.81 97 SER A O 1
ATOM 765 N N . ARG A 1 98 ? -28.828 -19.156 2.025 1.00 49.84 98 ARG A N 1
ATOM 766 C CA . ARG A 1 98 ? -29.929 -18.982 2.996 1.00 49.84 98 ARG A CA 1
ATOM 767 C C . ARG A 1 98 ? -31.254 -19.378 2.336 1.00 49.84 98 ARG A C 1
ATOM 769 O O . ARG A 1 98 ? -31.786 -18.578 1.570 1.00 49.84 98 ARG A O 1
ATOM 776 N N . PRO A 1 99 ? -31.842 -20.555 2.639 1.00 50.22 99 PRO A N 1
ATOM 777 C CA . PRO A 1 99 ? -33.233 -20.779 2.299 1.00 50.22 99 PRO A CA 1
ATOM 778 C C . PRO A 1 99 ? -34.078 -19.742 3.042 1.00 50.22 99 PRO A C 1
ATOM 780 O O . PRO A 1 99 ? -33.992 -19.592 4.265 1.00 50.22 99 PRO A O 1
ATOM 783 N N . ASP A 1 100 ? -34.848 -19.012 2.247 1.00 50.84 100 ASP A N 1
ATOM 784 C CA . ASP A 1 100 ? -35.895 -18.082 2.624 1.00 50.84 100 ASP A CA 1
ATOM 785 C C . ASP A 1 100 ? -36.742 -18.690 3.756 1.00 50.84 100 ASP A C 1
ATOM 787 O O . ASP A 1 100 ? -37.478 -19.660 3.561 1.00 50.84 100 ASP A O 1
ATOM 791 N N . GLN A 1 101 ? -36.616 -18.153 4.973 1.00 56.50 101 GLN A N 1
ATOM 792 C CA . GLN A 1 101 ? -37.646 -18.346 5.988 1.00 56.50 101 GLN A CA 1
ATOM 793 C C . GLN A 1 101 ? -38.842 -17.473 5.588 1.00 56.50 101 GLN A C 1
ATOM 795 O O . GLN A 1 101 ? -39.038 -16.389 6.135 1.00 56.50 101 GLN A O 1
ATOM 800 N N . ALA A 1 102 ? -39.630 -17.937 4.618 1.00 52.12 102 ALA A N 1
ATOM 801 C CA . ALA A 1 102 ? -40.989 -17.461 4.404 1.00 52.12 102 ALA A CA 1
ATOM 802 C C . ALA A 1 102 ? -41.920 -18.242 5.334 1.00 52.12 102 ALA A C 1
ATOM 804 O O . ALA A 1 102 ? -42.013 -19.468 5.270 1.00 52.12 102 ALA A O 1
ATOM 805 N N . GLY A 1 103 ? -42.552 -17.509 6.244 1.00 55.38 103 GLY A N 1
ATOM 806 C CA . GLY A 1 103 ? -43.339 -18.051 7.339 1.00 55.38 103 GLY A CA 1
ATOM 807 C C . GLY A 1 103 ? -44.704 -18.616 6.953 1.00 55.38 103 GLY A C 1
ATOM 808 O O . GLY A 1 103 ? -45.270 -18.264 5.921 1.00 55.38 103 GLY A O 1
ATOM 809 N 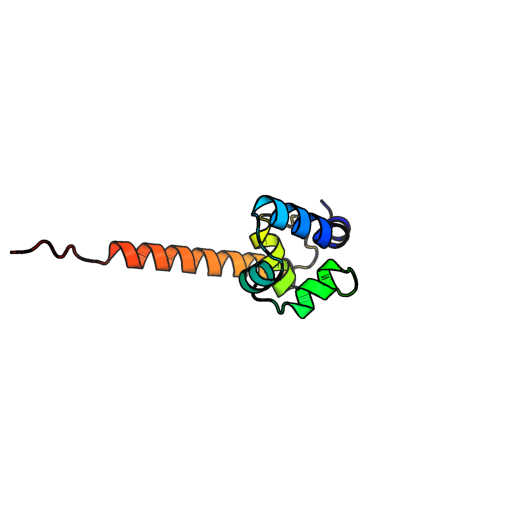N . ALA A 1 104 ? -45.231 -19.447 7.852 1.00 46.28 104 ALA A N 1
ATOM 810 C CA . ALA A 1 104 ? -46.572 -19.388 8.448 1.00 46.28 104 ALA A CA 1
ATOM 811 C C . ALA A 1 104 ? -46.688 -20.502 9.499 1.00 46.28 104 ALA A C 1
ATOM 813 O O . ALA A 1 104 ? -46.317 -21.651 9.172 1.00 46.28 104 ALA A O 1
#

Radius of gyration: 17.44 Å; chains: 1; bounding box: 60×33×27 Å

pLDDT: mean 74.46, std 15.92, range [46.28, 94.31]

Organism: Catenulispora acidiphila (strain DSM 44928 / JCM 14897 / NBRC 102108 / NRRL B-24433 / ID139908) (NCBI:txid479433)

Foldseek 3Di:
DAPVVCLVCLLVLVVVVCVVVVHDLCVVCVQLVHDSVQSVCSNVVNDDDDLSSVLSSCVVSVHDNPHPVDVVSVVSNVVVVVVVVVVVVVVVVVVVPDDDPPDD

InterPro domains:
  IPR001387 Cro/C1-type, helix-turn-helix domain [PF13443] (15-69)
  IPR001387 Cro/C1-type, helix-turn-helix domain [cd00093] (14-68)
  IPR010982 Lambda repressor-like, DNA-binding domain superfamily [G3DSA:1.10.260.40] (5-74)
  IPR010982 Lambda repressor-like, DNA-binding domain superfamily [SSF47413] (2-70)

=== Feature glossary ===
A reading guide for the features in this record.

Start from the sequence.

  · Sequence gives the chain of amino acids in standard one-letter code (A=alanine, C=cysteine, …, Y=tyrosine), read N→C. It is the only feature that is directly encoded by the gene; all structural features are derived from the folded form of this sequence.

Fold it, and you get atomic coordinates and the backbone conformation that goes with them.

  · Structure coordinates are given as an mmCIF _atom_site loop: one row per atom with element, residue name, chain id, sequence number, and x/y/z position in Å. Only the four main-chain atoms per residue are included here; side chains are omitted to keep the record compact.

  · Backbone dihedral angles. Every residue except chain termini has a φ (preceding-C → N → Cα → C) and a ψ (N → Cα → C → next-N). They are reported in degrees following the 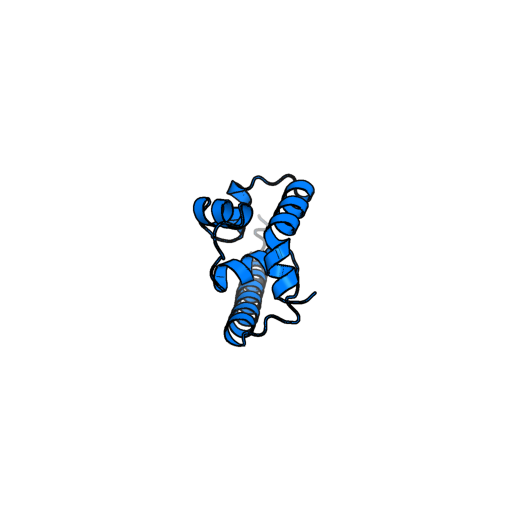IUPAC sign convention. Secondary structure is essentially a statement about which (φ, ψ) basin each residue occupies.

  · Eight-state secondary structure (DSSP): H is the canonical α-helix, G the tighter 3₁₀-helix, I the wider π-helix; E/B are β-structure, T and S are turns and bends, and '-' is everything else. DSSP derives these from the pattern of main-chain N–H···O=C hydrogen bonds, not from the sequence.

  · SS3 is a coarse helix/strand/coil call (letters a/b/c) made by the P-SEA algorithm from inter-Cα distances and dihedrals. It is less detailed than DSSP but needs only Cα positions.

Summarize the fold with a handful of shape descriptors and a per-residue structural alphabet.

  · Radius of gyration (Rg) is the root-mean-square distance of Cα atoms from their centroid — a single number for overall size and compactness. A globular domain of N residues has Rg ≈ 2.2·N^0.38 Å; an extended or disordered chain has a much larger Rg. The Cα contact count is the number of residue pairs whose Cα atoms are within 8 Å and are more than four positions apart in sequence — a standard proxy for tertiary packing density. The bounding box is the smallest axis-aligned box enclosing all Cα atoms.

  · 3Di is Foldseek's structural alphabet. Each residue is assigned one of twenty discrete states based on how its Cα sits relative to its spatial (not sequential) neighbors. Aligning 3Di strings finds structural homologs roughly as well as full 3D superposition, but orders of magnitude faster.

  · Solvent-accessible surface area (SASA) is the area in Å² traced out by the centre of a 1.4 Å probe sphere (a water molecule) rolled over the protein's van der Waals surface (Shrake–Rupley / Lee–Richards construction). Buried residues have near-zero SASA; fully exposed residues can exceed 200 Å². The total SASA scales roughly with the number of surface residues.

Ask how reliable the model is.

  · For AlphaFold models, the B-factor field carries pLDDT — the model's own estimate of local accuracy on a 0–100 scale. Regions with pLDDT<50 should be treated as essentially unmodeled; they often correspond to intrinsically disordered segments.

  · For experimental (PDB) structures, the B-factor (temperature factor) quantifies the positional spread of each atom in the crystal — a combination of thermal vibration and static disorder — in units of Å². High B-factors mark flexible loops or poorly resolved regions; low B-factors mark the rigid, well-ordered core.

  · Predicted Aligned Error (PAE) is an AlphaFold confidence matrix: entry (i, j) is the expected error in the position of residue j, in ångströms, when the prediction is superimposed on the true structure at residue i. Low PAE within a block of residues means that block is internally rigid and well-predicted; high PAE between two blocks means their relative placement is uncertain even if each block individually is confident.

Place it in context: what it resembles, what it is annotated as, and how it looks.

  · Structural nearest neighbors (via Foldseek easy-search vs the PDB). Reported per hit: target PDB id, E-value, and alignment TM-score. A TM-score above ~0.5 is the conventional threshold for 'same fold'.

  · Functional annotations link the protein to curated databases. InterPro entries identify conserved domains and families by matching the sequence against member-database signatures (Pfam, PROSITE, CDD, …). Gene Ontology (GO) terms describe molecular function, biological process, and cellular component in a controlled vocabulary. CATH places the structure in a hierarchical fold classification (Class/Architecture/Topology/Homologous-superfamily). The organism is the source species.

  · The contact map is a binary N×N matrix image: pixel (i, j) is dark where Cα_i and Cα_j are within 8 Å and |i−j|>4. Because the |i−j|>4 filter removes local helical contacts, off-diagonal stripes parallel to the main diagonal indicate parallel β-sheets; stripes perpendicular to it indicate antiparallel β-sheets. The Ramachandran plot scatters every residue's (φ, ψ) pair against the sterically allowed regions. The PAE heatmap renders the predicted-aligned-error matrix.

  · Six rendered views show the 3D structure from the faces of a cube — i.e. along ±x, ±y, ±z. Rendering representation is drawn randomly per protein from cartoon (secondary-structure ribbons), sticks (backbone bonds), or molecular surface; coloring is either N→C rainbow (blue at the N-terminus through red at the C-terminus) or one color per chain.